Protein AF-A0A936KWL5-F1 (afdb_monomer_lite)

pLDDT: mean 84.31, std 14.05, range [54.88, 97.19]

Secondary structure (DSSP, 8-state):
-HHHHHHHHHHHHHHTS----PPPTTHHHHTT-SSSSS--HHHHHHH-SSHHHHHHHHHH---GGGHHHHT-HHHHHHHHHHH--

Radius of gyration: 20.17 Å; chains: 1; bounding box: 22×23×69 Å

Sequence (85 aa):
MKKLLLAMTALALVALMPAVSMAGESDTCKGCHNGSVAPSVDTLKSKYKTADELVAGAKNVKNPMMQAVQADEAKLKAAAAEIVK

Structure (mmCIF, N/CA/C/O backbone):
data_AF-A0A936KWL5-F1
#
_entry.id   AF-A0A936KWL5-F1
#
loop_
_atom_site.group_PDB
_atom_site.id
_atom_site.type_symbol
_atom_site.label_atom_id
_atom_site.label_alt_id
_atom_site.label_comp_id
_atom_site.label_asym_id
_atom_site.label_entity_id
_atom_site.label_seq_id
_atom_site.pdbx_PDB_ins_code
_atom_site.Cartn_x
_atom_site.Cartn_y
_atom_site.Cartn_z
_atom_site.occupancy
_atom_site.B_iso_or_equiv
_atom_site.auth_seq_id
_atom_site.auth_comp_id
_atom_site.auth_asym_id
_atom_site.auth_atom_id
_atom_site.pdbx_PDB_model_num
ATOM 1 N N . MET A 1 1 ? 4.470 0.245 55.772 1.00 54.88 1 MET A N 1
ATOM 2 C CA . MET A 1 1 ? 5.131 1.292 54.952 1.00 54.88 1 MET A CA 1
ATOM 3 C C . MET A 1 1 ? 6.068 0.739 53.873 1.00 54.88 1 MET A C 1
ATOM 5 O O . MET A 1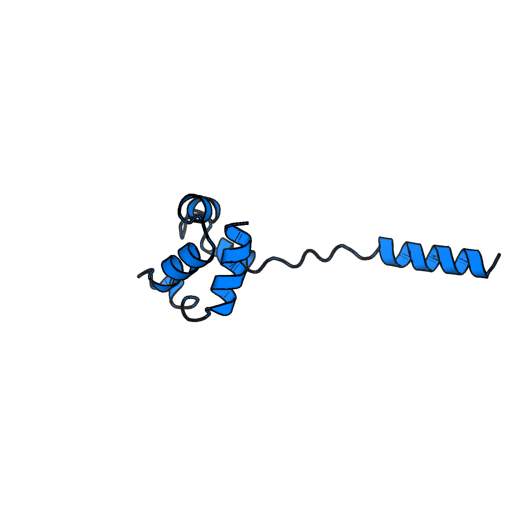 1 ? 5.895 1.119 52.728 1.00 54.88 1 MET A O 1
ATOM 9 N N . LYS A 1 2 ? 6.986 -0.204 54.164 1.00 57.22 2 LYS A N 1
ATOM 10 C CA . LYS A 1 2 ? 7.883 -0.800 53.139 1.00 57.22 2 LYS A CA 1
ATOM 11 C C . LYS A 1 2 ? 7.159 -1.409 51.919 1.00 57.22 2 LYS A C 1
ATOM 13 O O . LYS A 1 2 ? 7.603 -1.214 50.798 1.00 57.22 2 LYS A O 1
ATOM 18 N N . LYS A 1 3 ? 6.023 -2.089 52.130 1.00 59.66 3 LYS A N 1
ATOM 19 C CA . LYS A 1 3 ? 5.215 -2.691 51.048 1.00 59.66 3 LYS A CA 1
ATOM 20 C C . LYS A 1 3 ? 4.531 -1.655 50.143 1.00 59.66 3 LYS A C 1
ATOM 22 O O . LYS A 1 3 ? 4.323 -1.923 48.970 1.00 59.66 3 LYS A O 1
ATOM 27 N N . LEU A 1 4 ? 4.216 -0.474 50.685 1.00 68.44 4 LEU A N 1
ATOM 28 C CA . LEU A 1 4 ? 3.584 0.616 49.938 1.00 68.44 4 LEU A CA 1
ATOM 29 C C . LEU A 1 4 ? 4.614 1.335 49.054 1.00 68.44 4 LEU A C 1
ATOM 31 O O . LEU A 1 4 ? 4.344 1.613 47.894 1.00 68.44 4 LEU A O 1
ATOM 35 N N . LEU A 1 5 ? 5.824 1.548 49.584 1.00 65.88 5 LEU A N 1
ATOM 36 C CA . LEU A 1 5 ? 6.939 2.133 48.833 1.00 65.88 5 LEU A CA 1
ATOM 37 C C . LEU A 1 5 ? 7.363 1.249 47.651 1.00 65.88 5 LEU A C 1
ATOM 39 O O . LEU A 1 5 ? 7.601 1.771 46.570 1.00 65.88 5 LEU A O 1
ATOM 43 N N . LEU A 1 6 ? 7.382 -0.075 47.839 1.00 67.69 6 LEU A N 1
ATOM 44 C CA . LEU A 1 6 ? 7.680 -1.053 46.783 1.00 67.69 6 LEU A CA 1
ATOM 45 C C . LEU A 1 6 ? 6.614 -1.094 45.675 1.00 67.69 6 LEU A C 1
ATOM 47 O O . LEU A 1 6 ? 6.943 -1.280 44.508 1.00 67.69 6 LEU A O 1
ATOM 51 N N . ALA A 1 7 ? 5.341 -0.903 46.029 1.00 67.44 7 ALA A N 1
ATOM 52 C CA . ALA A 1 7 ? 4.256 -0.848 45.052 1.00 67.44 7 ALA A CA 1
ATOM 53 C C . ALA A 1 7 ? 4.307 0.439 44.210 1.00 67.44 7 ALA A C 1
ATOM 55 O O . ALA A 1 7 ? 4.074 0.396 43.004 1.00 67.44 7 ALA A O 1
ATOM 56 N N . MET A 1 8 ? 4.661 1.576 44.821 1.00 64.38 8 MET A N 1
ATOM 57 C CA . MET A 1 8 ? 4.769 2.847 44.098 1.00 64.38 8 MET A CA 1
ATOM 58 C C . MET A 1 8 ? 5.984 2.897 43.165 1.00 64.38 8 MET A C 1
ATOM 60 O O . MET A 1 8 ? 5.873 3.436 42.066 1.00 64.38 8 MET A O 1
ATOM 64 N N . THR A 1 9 ? 7.117 2.295 43.542 1.00 64.62 9 THR A N 1
ATOM 65 C CA . THR A 1 9 ? 8.277 2.186 42.641 1.00 64.62 9 THR A CA 1
ATOM 66 C C . THR A 1 9 ? 8.022 1.239 41.471 1.00 64.62 9 THR A C 1
ATOM 68 O O . THR A 1 9 ? 8.441 1.544 40.357 1.00 64.62 9 THR A O 1
ATOM 71 N N . ALA A 1 10 ? 7.291 0.138 41.675 1.00 63.06 10 ALA A N 1
ATOM 72 C CA . ALA A 1 10 ? 6.906 -0.759 40.583 1.00 63.06 10 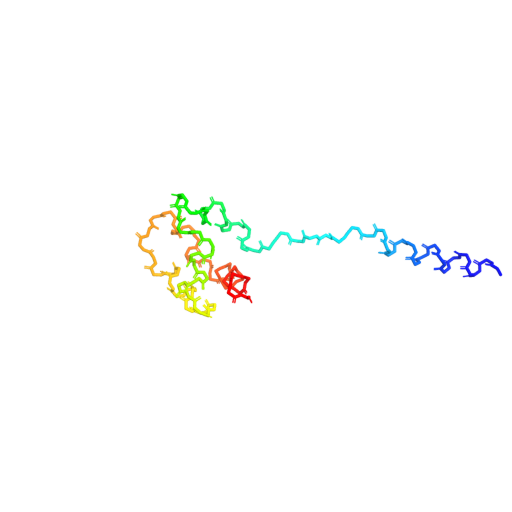ALA A CA 1
ATOM 73 C C . ALA A 1 10 ? 5.957 -0.083 39.574 1.00 63.06 10 ALA A C 1
ATOM 75 O O . ALA A 1 10 ? 6.112 -0.260 38.367 1.00 63.06 10 ALA A O 1
ATOM 76 N N . LEU A 1 11 ? 5.016 0.739 40.053 1.00 60.25 11 LEU A N 1
ATOM 77 C CA . LEU A 1 11 ? 4.078 1.467 39.193 1.00 60.25 11 LEU A CA 1
ATOM 78 C C . LEU A 1 11 ? 4.763 2.599 38.406 1.00 60.25 11 LEU A C 1
ATOM 80 O O . LEU A 1 11 ? 4.454 2.815 37.235 1.00 60.25 11 LEU A O 1
ATOM 84 N N . ALA A 1 12 ? 5.742 3.275 39.016 1.00 62.75 12 ALA A N 1
ATOM 85 C CA . ALA A 1 12 ? 6.548 4.296 38.347 1.00 62.75 12 ALA A CA 1
ATOM 86 C C . ALA A 1 12 ? 7.423 3.719 37.218 1.00 62.75 12 ALA A C 1
ATOM 88 O O . ALA A 1 12 ? 7.661 4.398 36.222 1.00 62.75 12 ALA A O 1
ATOM 89 N N . LEU A 1 13 ? 7.865 2.461 37.336 1.00 61.00 13 LEU A N 1
ATOM 90 C CA . LEU A 1 13 ? 8.698 1.809 36.322 1.00 61.00 13 LEU A CA 1
ATOM 91 C C . LEU A 1 13 ? 7.922 1.474 35.037 1.00 61.00 13 LEU A C 1
ATOM 93 O O . LEU A 1 13 ? 8.487 1.551 33.950 1.00 61.00 13 LEU A O 1
ATOM 97 N N . VAL A 1 14 ? 6.627 1.154 35.147 1.00 62.28 14 VAL A N 1
ATOM 98 C CA . VAL A 1 14 ? 5.745 0.924 33.985 1.00 62.28 14 VAL A CA 1
ATOM 99 C C . VAL A 1 14 ? 5.409 2.238 33.277 1.00 62.28 14 VAL A C 1
ATOM 101 O O . VAL A 1 14 ? 5.369 2.278 32.052 1.00 62.28 14 VAL A O 1
ATOM 104 N N . ALA A 1 15 ? 5.229 3.331 34.025 1.00 61.84 15 ALA A N 1
ATOM 105 C CA . ALA A 1 15 ? 4.957 4.654 33.456 1.00 61.84 15 ALA A CA 1
ATOM 106 C C . ALA A 1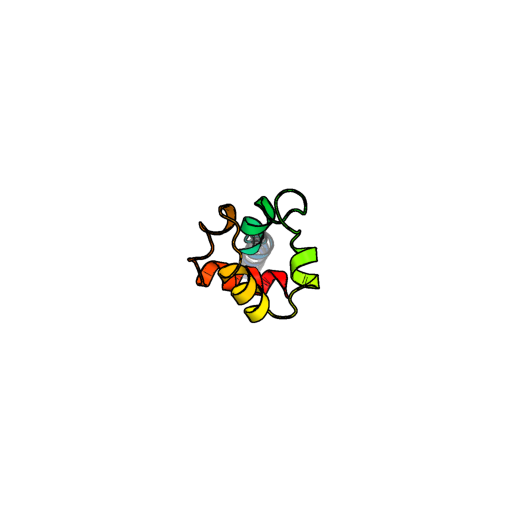 15 ? 6.171 5.282 32.742 1.00 61.84 15 ALA A C 1
ATOM 108 O O . ALA A 1 15 ? 5.999 6.190 31.933 1.00 61.84 15 ALA A O 1
ATOM 109 N N . LEU A 1 16 ? 7.388 4.805 33.036 1.00 60.94 16 LEU A N 1
ATOM 110 C CA . LEU A 1 16 ? 8.625 5.244 32.386 1.00 60.94 16 LEU A CA 1
ATOM 111 C C . LEU A 1 16 ? 9.018 4.403 31.169 1.00 60.94 16 LEU A C 1
ATOM 113 O O . LEU A 1 16 ? 10.015 4.735 30.528 1.00 60.94 16 LEU A O 1
ATOM 117 N N . MET A 1 17 ? 8.281 3.335 30.839 1.00 60.78 17 MET A N 1
ATOM 118 C CA . MET A 1 17 ? 8.517 2.620 29.588 1.00 60.78 17 MET A CA 1
ATOM 119 C C . MET A 1 17 ? 8.152 3.568 28.444 1.00 60.78 17 MET A C 1
ATOM 121 O O . MET A 1 17 ? 6.975 3.915 28.308 1.00 60.78 17 MET A O 1
ATOM 125 N N . PRO A 1 18 ? 9.125 4.022 27.629 1.00 60.94 18 PRO A N 1
ATOM 126 C CA . PRO A 1 18 ? 8.803 4.797 26.447 1.00 60.94 18 PRO A CA 1
ATOM 127 C C . PRO A 1 18 ? 7.842 3.944 25.630 1.00 60.94 18 PRO A C 1
ATOM 129 O O . PRO A 1 18 ? 8.116 2.761 25.411 1.00 60.94 18 PRO A O 1
ATOM 132 N N . ALA A 1 19 ? 6.715 4.516 25.212 1.00 60.69 19 ALA A N 1
ATOM 133 C CA . ALA A 1 19 ? 5.874 3.881 24.216 1.00 60.69 19 ALA A CA 1
ATOM 134 C C . ALA A 1 19 ? 6.759 3.675 22.986 1.00 60.69 19 ALA A C 1
ATOM 136 O O . ALA A 1 19 ? 7.044 4.621 22.248 1.00 60.69 19 ALA A O 1
ATOM 137 N N . VAL A 1 20 ? 7.276 2.459 22.826 1.00 55.69 20 VAL A N 1
ATOM 138 C CA . VAL A 1 20 ? 8.041 2.065 21.656 1.00 55.69 20 VAL A CA 1
ATOM 139 C C . VAL A 1 20 ? 7.052 2.103 20.503 1.00 55.69 20 VAL A C 1
ATOM 141 O O . VAL A 1 20 ? 6.298 1.165 20.268 1.00 55.69 20 VAL A O 1
ATOM 144 N N . SER A 1 21 ? 6.967 3.262 19.852 1.00 57.97 21 SER A N 1
ATOM 145 C CA . SER A 1 21 ? 6.231 3.413 18.609 1.00 57.97 21 SER A CA 1
ATOM 146 C C . SER A 1 21 ? 6.975 2.545 17.609 1.00 57.97 21 SER A C 1
ATOM 148 O O . SER A 1 21 ? 8.010 2.945 17.082 1.00 57.97 21 SER A O 1
ATOM 150 N N . MET A 1 22 ? 6.521 1.301 17.460 1.00 60.56 22 MET A N 1
ATOM 151 C CA . MET A 1 22 ? 6.956 0.440 16.374 1.00 60.56 22 MET A CA 1
ATOM 152 C C . MET A 1 22 ? 6.636 1.211 15.097 1.00 60.56 22 MET A C 1
ATOM 154 O O . MET A 1 22 ? 5.477 1.559 14.873 1.00 60.56 22 MET A O 1
ATOM 158 N N . ALA A 1 23 ? 7.669 1.567 14.331 1.00 67.56 23 ALA A N 1
ATOM 159 C CA . ALA A 1 23 ? 7.470 2.096 12.991 1.00 67.56 23 ALA A CA 1
ATOM 160 C C . ALA A 1 23 ? 6.618 1.072 12.232 1.00 67.56 23 ALA A C 1
ATOM 162 O O . ALA A 1 23 ? 6.973 -0.108 12.207 1.00 67.56 23 ALA A O 1
ATOM 163 N N . GLY A 1 24 ? 5.472 1.512 11.718 1.00 77.12 24 GLY A N 1
ATOM 164 C CA . GLY A 1 24 ? 4.513 0.629 11.066 1.00 77.12 24 GLY A CA 1
ATOM 165 C C . GLY A 1 24 ? 5.074 0.102 9.753 1.00 77.12 24 GLY A C 1
ATOM 166 O O . GLY A 1 24 ? 5.950 0.714 9.132 1.00 77.12 24 GLY A O 1
ATOM 167 N N . GLU A 1 25 ? 4.573 -1.031 9.283 1.00 84.00 25 GLU A N 1
ATOM 168 C CA . GLU A 1 25 ? 5.014 -1.653 8.037 1.00 84.00 25 GLU A CA 1
ATOM 169 C C . GLU A 1 25 ? 4.880 -0.700 6.830 1.00 84.00 25 GLU A C 1
ATOM 171 O O . GLU A 1 25 ? 5.701 -0.746 5.901 1.00 84.00 25 GLU A O 1
ATOM 176 N N . SER A 1 26 ? 3.916 0.230 6.872 1.00 87.12 26 SER A N 1
ATOM 177 C CA . SER A 1 2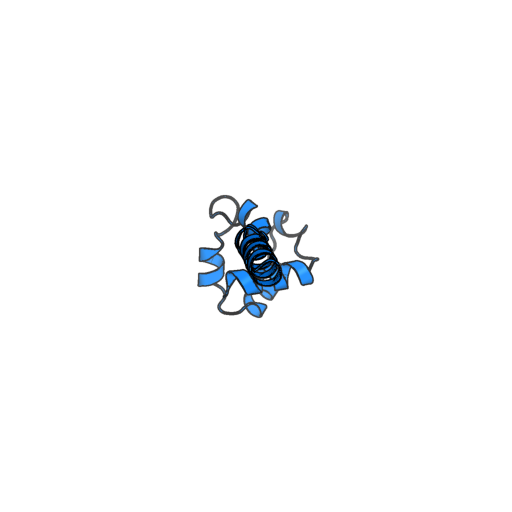6 ? 3.732 1.287 5.870 1.00 87.12 26 SER A CA 1
ATOM 178 C C . SER A 1 26 ? 4.840 2.346 5.855 1.00 87.12 26 SER A C 1
ATOM 180 O O . SER A 1 26 ? 5.039 2.991 4.821 1.00 87.12 26 SER A O 1
ATOM 182 N N . ASP A 1 27 ? 5.622 2.509 6.928 1.00 89.69 27 ASP A N 1
ATOM 183 C CA . ASP A 1 27 ? 6.733 3.469 6.963 1.00 89.69 27 ASP A CA 1
ATOM 184 C C . ASP A 1 27 ? 7.821 3.103 5.950 1.00 89.69 27 ASP A C 1
ATOM 186 O O . ASP A 1 27 ? 8.378 3.977 5.283 1.00 89.69 27 ASP A O 1
ATOM 190 N N . THR A 1 28 ? 8.050 1.804 5.729 1.00 89.50 28 THR A N 1
ATOM 191 C CA . THR A 1 28 ? 8.982 1.339 4.688 1.00 89.50 28 THR A CA 1
ATOM 192 C C . THR A 1 28 ? 8.477 1.632 3.272 1.00 89.50 28 THR A C 1
ATOM 194 O O . THR A 1 28 ? 9.278 1.773 2.347 1.00 89.50 28 THR A O 1
ATOM 197 N N . CYS A 1 29 ? 7.161 1.787 3.089 1.00 92.25 29 CYS A N 1
ATOM 198 C CA . CYS A 1 29 ? 6.557 2.151 1.808 1.00 92.25 29 CYS A CA 1
ATOM 199 C C . CYS A 1 29 ? 6.677 3.654 1.519 1.00 92.25 29 CYS A C 1
ATOM 201 O O . CYS A 1 29 ? 6.802 4.034 0.352 1.00 92.25 29 CYS A O 1
ATOM 203 N N . LYS A 1 30 ? 6.702 4.510 2.554 1.00 91.31 30 LYS A N 1
ATOM 204 C CA . LYS A 1 30 ? 6.817 5.978 2.417 1.00 91.31 30 LYS A CA 1
ATOM 205 C C . LYS A 1 30 ? 8.116 6.424 1.749 1.00 91.31 30 LYS A C 1
ATOM 207 O O . LYS A 1 30 ? 8.135 7.483 1.129 1.00 91.31 30 LYS A O 1
ATOM 212 N N . GLY A 1 31 ? 9.175 5.612 1.813 1.00 90.31 31 GLY A N 1
ATOM 213 C CA . GLY A 1 31 ? 10.440 5.897 1.127 1.00 90.31 31 GLY A CA 1
ATOM 214 C C . GLY A 1 31 ? 10.262 6.133 -0.378 1.00 90.31 31 GLY A C 1
ATOM 215 O O . GLY A 1 31 ? 10.847 7.063 -0.929 1.00 90.31 31 GLY A O 1
ATOM 216 N N . CYS A 1 32 ? 9.393 5.351 -1.027 1.00 93.75 32 CYS A N 1
ATOM 217 C CA . CYS A 1 32 ? 9.055 5.523 -2.444 1.00 93.75 32 CYS A CA 1
ATOM 218 C C . CYS A 1 32 ? 7.701 6.224 -2.642 1.00 93.75 32 CYS A C 1
ATOM 220 O O . CYS A 1 32 ? 7.564 7.064 -3.529 1.00 93.75 32 CYS A O 1
ATOM 222 N N . HIS A 1 33 ? 6.700 5.924 -1.810 1.00 94.25 33 HIS A N 1
ATOM 223 C CA . HIS A 1 33 ? 5.352 6.498 -1.884 1.00 94.25 33 HIS A CA 1
ATOM 224 C C . HIS A 1 33 ? 5.249 7.843 -1.149 1.00 94.25 33 HIS A C 1
ATOM 226 O O . HIS A 1 33 ? 4.464 8.015 -0.216 1.00 94.25 33 HIS A O 1
ATOM 2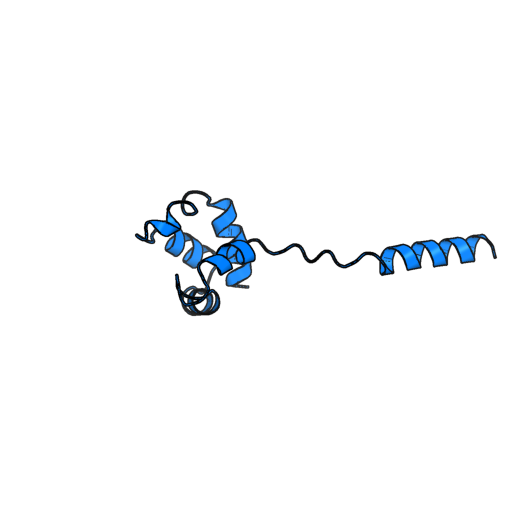32 N N . ASN A 1 34 ? 6.045 8.814 -1.602 1.00 93.19 34 ASN A N 1
ATOM 233 C CA . ASN A 1 34 ? 6.143 10.169 -1.043 1.00 93.19 34 ASN A CA 1
ATOM 234 C C . ASN A 1 34 ? 5.533 11.262 -1.942 1.00 93.19 34 ASN A C 1
ATOM 236 O O . ASN A 1 34 ? 5.572 12.434 -1.584 1.00 93.19 34 ASN A O 1
ATOM 240 N N . GLY A 1 35 ? 4.972 10.897 -3.099 1.00 93.88 35 GLY A N 1
ATOM 241 C CA . GLY A 1 35 ? 4.411 11.836 -4.075 1.00 93.88 35 GLY A CA 1
ATOM 242 C C . GLY A 1 35 ? 5.391 12.289 -5.161 1.00 93.88 35 GLY A C 1
ATOM 243 O O . GLY A 1 35 ? 4.941 12.812 -6.175 1.00 93.88 35 GLY A O 1
ATOM 244 N N . SER A 1 36 ? 6.693 12.037 -4.997 1.00 93.56 36 SER A N 1
ATOM 245 C CA . SER A 1 36 ? 7.724 12.387 -5.983 1.00 93.56 36 SER A CA 1
ATOM 246 C C . SER A 1 36 ? 8.184 11.180 -6.802 1.00 93.56 36 SER A C 1
ATOM 248 O O . SER A 1 36 ? 8.238 11.252 -8.025 1.00 93.56 36 SER A O 1
ATOM 250 N N . VAL A 1 37 ? 8.519 10.062 -6.143 1.00 91.69 37 VAL A N 1
ATOM 251 C CA . VAL A 1 37 ? 9.021 8.841 -6.817 1.00 91.69 37 VAL A CA 1
ATOM 252 C C . VAL A 1 37 ? 7.873 7.919 -7.230 1.00 91.69 37 VAL A C 1
ATOM 254 O O . VAL A 1 37 ? 7.870 7.341 -8.317 1.00 91.69 37 VAL A O 1
ATOM 257 N N . ALA A 1 38 ? 6.880 7.792 -6.358 1.00 93.00 38 ALA A N 1
ATOM 258 C CA . ALA A 1 38 ? 5.630 7.087 -6.586 1.00 93.00 38 ALA A CA 1
ATOM 259 C C . ALA A 1 38 ? 4.478 7.884 -5.943 1.00 93.00 38 ALA A C 1
ATOM 261 O O . ALA A 1 38 ? 4.739 8.769 -5.120 1.00 93.00 38 ALA A O 1
ATOM 262 N N . PRO A 1 39 ? 3.205 7.587 -6.278 1.00 94.19 39 PRO A N 1
ATOM 263 C CA . PRO A 1 39 ? 2.057 8.254 -5.666 1.00 94.19 39 PRO A CA 1
ATOM 264 C C . PRO A 1 39 ? 2.150 8.232 -4.140 1.00 94.19 39 PRO A C 1
ATOM 266 O O . PRO A 1 39 ? 2.527 7.205 -3.578 1.00 94.19 39 PRO A O 1
ATOM 269 N N . SER A 1 40 ? 1.818 9.337 -3.472 1.00 95.44 40 SER A N 1
ATOM 270 C CA . SER A 1 40 ? 1.881 9.394 -2.009 1.00 95.44 40 SER A CA 1
ATOM 271 C C . SER A 1 40 ? 0.954 8.360 -1.368 1.00 95.44 40 SER A C 1
ATOM 273 O O . SER A 1 40 ? -0.037 7.941 -1.972 1.00 95.44 40 SER A O 1
ATOM 275 N N . VAL A 1 41 ? 1.234 7.988 -0.120 1.00 93.19 41 VAL A N 1
ATOM 276 C CA . VAL A 1 41 ? 0.335 7.132 0.669 1.00 93.19 41 VAL A CA 1
ATOM 277 C C . VAL A 1 41 ? -1.095 7.696 0.713 1.00 93.19 41 VAL A C 1
ATOM 279 O O . VAL A 1 41 ? -2.048 6.946 0.511 1.00 93.19 41 VAL A O 1
ATOM 282 N N . ASP A 1 42 ? -1.260 9.015 0.848 1.00 92.88 42 ASP A N 1
ATOM 283 C CA . ASP A 1 42 ? -2.581 9.664 0.813 1.00 92.88 42 ASP A CA 1
ATOM 284 C C . ASP A 1 42 ? -3.283 9.505 -0.542 1.00 92.88 42 ASP A C 1
ATOM 286 O O . ASP A 1 42 ? -4.501 9.309 -0.618 1.00 92.88 42 ASP A O 1
ATOM 290 N N . THR A 1 43 ? -2.511 9.531 -1.633 1.00 95.12 43 THR A N 1
ATOM 291 C CA . THR A 1 43 ? -3.029 9.258 -2.980 1.00 95.12 43 THR A CA 1
ATOM 292 C C . THR A 1 43 ? -3.483 7.804 -3.098 1.00 95.12 43 THR A C 1
ATOM 294 O O . THR A 1 43 ? -4.540 7.534 -3.672 1.00 95.12 43 THR A O 1
ATOM 297 N N . LEU A 1 44 ? -2.726 6.857 -2.527 1.00 94.12 44 LEU A N 1
ATOM 298 C CA . LEU A 1 44 ? -3.110 5.444 -2.492 1.00 94.12 44 LEU A CA 1
ATOM 299 C C . LEU A 1 44 ? -4.404 5.236 -1.697 1.00 94.12 44 LEU A C 1
ATOM 301 O O . LEU A 1 44 ? -5.316 4.594 -2.211 1.00 94.12 44 LEU A O 1
ATOM 305 N N . LYS A 1 45 ? -4.517 5.833 -0.505 1.00 92.44 45 LYS A N 1
ATOM 306 C CA . LYS A 1 45 ? -5.724 5.786 0.340 1.00 92.44 45 LYS A CA 1
ATOM 307 C C . LYS A 1 45 ? -6.945 6.409 -0.341 1.00 92.44 45 LYS A C 1
ATOM 309 O O . LYS A 1 45 ? -8.074 5.949 -0.192 1.00 92.44 45 LYS A O 1
ATOM 314 N N . SER A 1 46 ? -6.732 7.460 -1.127 1.00 94.12 46 SER A N 1
ATOM 315 C CA . SER A 1 46 ? -7.809 8.088 -1.897 1.00 94.12 46 SER A CA 1
ATOM 316 C C . SER A 1 46 ? -8.290 7.193 -3.042 1.00 94.12 46 SER A C 1
ATOM 318 O O . SER A 1 46 ? -9.492 7.157 -3.322 1.00 94.12 46 SER A O 1
ATOM 320 N N . LYS A 1 47 ? -7.367 6.457 -3.675 1.00 94.38 47 LYS A N 1
ATOM 321 C CA . LYS A 1 47 ? -7.629 5.581 -4.823 1.00 94.38 47 LYS A CA 1
ATOM 322 C C . LYS A 1 47 ? -8.240 4.232 -4.434 1.00 94.38 47 LYS A C 1
ATOM 324 O O . LYS A 1 47 ? -9.169 3.795 -5.103 1.00 94.38 47 LYS A O 1
ATOM 329 N N . TYR A 1 48 ? -7.715 3.580 -3.401 1.00 96.19 48 TYR A N 1
ATOM 330 C CA . TYR A 1 48 ? -8.134 2.246 -2.968 1.00 96.19 48 TYR A CA 1
ATOM 331 C C . TYR A 1 48 ? -8.892 2.346 -1.649 1.00 96.19 48 TYR A C 1
ATOM 333 O O . TYR A 1 48 ? -8.418 2.983 -0.710 1.00 96.19 48 TYR A O 1
ATOM 341 N N . LYS A 1 49 ? -10.082 1.747 -1.584 1.00 92.00 49 LYS A N 1
ATOM 342 C CA . LYS A 1 49 ? -10.985 1.870 -0.430 1.00 92.00 49 LYS A CA 1
ATOM 343 C C . LYS A 1 49 ? -10.808 0.743 0.572 1.00 92.00 49 LYS A C 1
ATOM 345 O O . LYS A 1 49 ? -11.229 0.881 1.715 1.00 92.00 49 LYS A O 1
ATOM 350 N N . THR A 1 50 ? -10.176 -0.350 0.155 1.00 96.25 50 THR A N 1
ATOM 351 C CA . THR A 1 50 ? -9.903 -1.506 1.008 1.00 96.25 50 THR A CA 1
ATOM 352 C C . THR A 1 50 ? -8.451 -1.961 0.886 1.00 96.25 50 THR A C 1
ATOM 354 O O . THR A 1 50 ? -7.765 -1.674 -0.100 1.00 96.25 50 THR A O 1
ATOM 357 N N . ALA A 1 51 ? -7.980 -2.697 1.896 1.00 96.31 51 ALA A N 1
ATOM 358 C CA . ALA A 1 51 ? -6.641 -3.278 1.881 1.00 96.31 51 ALA A CA 1
ATOM 359 C C . ALA A 1 51 ? -6.474 -4.264 0.715 1.00 96.31 51 ALA A C 1
ATOM 361 O O . ALA A 1 51 ? -5.457 -4.227 0.028 1.00 96.31 51 ALA A O 1
ATOM 362 N N . ASP A 1 52 ? -7.492 -5.081 0.436 1.00 96.75 52 ASP A N 1
ATOM 363 C CA . ASP A 1 52 ? -7.458 -6.068 -0.647 1.00 96.75 52 ASP A CA 1
ATOM 364 C C . ASP A 1 52 ? -7.341 -5.410 -2.026 1.00 96.75 52 ASP A C 1
ATOM 366 O O . ASP A 1 52 ? -6.539 -5.846 -2.854 1.00 96.75 52 ASP A O 1
ATOM 370 N N . GLU A 1 53 ? -8.074 -4.316 -2.263 1.00 97.12 53 GLU A N 1
ATOM 371 C CA . GLU A 1 53 ? -7.956 -3.528 -3.496 1.00 97.12 53 GLU A CA 1
ATOM 372 C C . GLU A 1 53 ? -6.550 -2.946 -3.668 1.00 97.12 53 GLU A C 1
ATOM 374 O O . GLU A 1 53 ? -5.984 -2.991 -4.764 1.00 97.12 53 GLU A O 1
ATOM 379 N N . LEU A 1 54 ? -5.965 -2.424 -2.586 1.00 97.06 54 LEU A N 1
ATOM 380 C CA . LEU A 1 54 ? -4.613 -1.875 -2.606 1.00 97.06 54 LEU A CA 1
ATOM 381 C C . LEU A 1 54 ? -3.564 -2.969 -2.860 1.00 97.06 54 LEU A C 1
ATOM 383 O O . LEU A 1 54 ? -2.678 -2.769 -3.693 1.00 97.06 54 LEU A O 1
ATOM 387 N N . VAL A 1 55 ? -3.676 -4.137 -2.219 1.00 97.19 55 VAL A N 1
ATOM 388 C CA . VAL A 1 55 ? -2.774 -5.282 -2.445 1.00 97.19 55 VAL A CA 1
ATOM 389 C C . VAL A 1 55 ? -2.896 -5.794 -3.879 1.00 97.19 55 VAL A C 1
ATOM 391 O O . VAL A 1 55 ? -1.881 -6.001 -4.547 1.00 97.19 55 VAL A O 1
ATOM 394 N N . ALA A 1 56 ? -4.117 -5.947 -4.396 1.00 96.94 56 ALA A N 1
ATOM 395 C CA . ALA A 1 56 ? -4.343 -6.344 -5.783 1.00 96.94 56 ALA A CA 1
ATOM 396 C C . ALA A 1 56 ? -3.753 -5.318 -6.765 1.00 96.94 56 ALA A C 1
ATOM 398 O O . ALA A 1 56 ? -3.112 -5.696 -7.749 1.00 96.94 56 ALA A O 1
ATOM 399 N N . GLY A 1 57 ? -3.908 -4.021 -6.485 1.00 95.44 57 GLY A N 1
ATOM 400 C CA . GLY A 1 57 ? -3.290 -2.946 -7.259 1.00 95.44 57 GLY A CA 1
ATOM 401 C C . GLY A 1 57 ? -1.760 -2.997 -7.220 1.00 95.44 57 GLY A C 1
ATOM 402 O O . GLY A 1 57 ? -1.114 -2.868 -8.261 1.00 95.44 57 GLY A O 1
ATOM 403 N N . ALA A 1 58 ? -1.177 -3.241 -6.044 1.00 95.50 58 ALA A N 1
ATOM 404 C CA . ALA A 1 58 ? 0.266 -3.360 -5.859 1.00 95.50 58 ALA A CA 1
ATOM 405 C C . ALA A 1 58 ? 0.849 -4.567 -6.610 1.00 95.50 58 ALA A C 1
ATOM 407 O O . ALA A 1 58 ? 1.874 -4.420 -7.268 1.00 95.50 58 ALA A O 1
ATOM 408 N N . LYS A 1 59 ? 0.182 -5.729 -6.599 1.00 95.50 59 LYS A N 1
ATOM 409 C CA . LYS A 1 59 ? 0.632 -6.934 -7.329 1.00 95.50 59 LYS A CA 1
ATOM 410 C C . LYS A 1 59 ? 0.563 -6.778 -8.854 1.00 95.50 59 LYS A C 1
ATOM 412 O O . L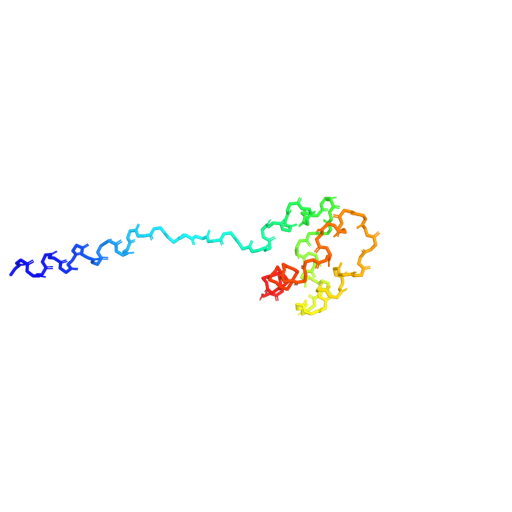YS A 1 59 ? 1.293 -7.456 -9.566 1.00 95.50 59 LYS A O 1
ATOM 417 N N . ASN A 1 60 ? -0.288 -5.881 -9.357 1.00 94.81 60 ASN A N 1
ATOM 418 C CA . ASN A 1 60 ? -0.493 -5.663 -10.794 1.00 94.81 60 ASN A CA 1
ATOM 419 C C . ASN A 1 60 ? 0.277 -4.463 -11.372 1.00 94.81 60 ASN A C 1
ATOM 421 O O . ASN A 1 60 ? 0.211 -4.213 -12.580 1.00 94.81 60 ASN A O 1
ATOM 425 N N . VAL A 1 61 ? 0.993 -3.689 -10.550 1.00 92.81 61 VAL A N 1
ATOM 426 C CA . VAL A 1 61 ? 1.708 -2.507 -11.046 1.00 92.81 61 VAL A CA 1
ATOM 427 C C . VAL A 1 61 ? 2.906 -2.922 -11.905 1.00 92.81 61 VAL A C 1
ATOM 429 O O . VAL A 1 61 ? 3.771 -3.685 -11.491 1.00 92.81 61 VAL A O 1
ATOM 432 N N . LYS A 1 62 ? 3.000 -2.382 -13.120 1.00 90.69 62 LYS A N 1
ATOM 433 C CA . LYS A 1 62 ? 4.073 -2.714 -14.075 1.00 90.69 62 LYS A CA 1
ATOM 434 C C . LYS A 1 62 ? 5.313 -1.823 -13.924 1.00 90.69 62 LYS A C 1
ATOM 436 O O . LYS A 1 62 ? 5.983 -1.529 -14.907 1.00 90.69 62 LYS A O 1
ATOM 441 N N . ASN A 1 63 ? 5.596 -1.347 -12.710 1.00 87.38 63 ASN A N 1
ATOM 442 C CA . ASN A 1 63 ? 6.765 -0.512 -12.436 1.00 87.38 63 ASN A CA 1
ATOM 443 C C . ASN A 1 63 ? 7.924 -1.396 -11.935 1.00 87.38 63 ASN A C 1
ATOM 445 O O . ASN A 1 63 ? 7.755 -2.031 -10.890 1.00 87.38 63 ASN A O 1
ATOM 449 N N . PRO A 1 64 ? 9.090 -1.414 -12.612 1.00 90.94 64 PRO A N 1
ATOM 450 C CA . PRO A 1 64 ? 10.255 -2.196 -12.193 1.00 90.94 64 PRO A CA 1
ATOM 451 C C . PRO A 1 64 ? 10.676 -1.961 -10.737 1.00 90.94 64 PRO A C 1
ATOM 453 O O . PRO A 1 64 ? 11.078 -2.898 -10.058 1.00 90.94 64 PRO A O 1
ATOM 456 N N . MET A 1 65 ? 10.511 -0.743 -10.212 1.00 89.00 65 MET A N 1
ATOM 457 C CA . MET A 1 65 ? 10.879 -0.429 -8.825 1.00 89.00 65 MET A CA 1
ATOM 458 C C . MET A 1 65 ? 10.007 -1.153 -7.790 1.00 89.00 65 MET A C 1
ATOM 460 O O . MET A 1 65 ? 10.476 -1.450 -6.696 1.00 89.00 65 MET A O 1
ATOM 464 N N . MET A 1 66 ? 8.751 -1.470 -8.124 1.00 92.56 66 MET A N 1
ATOM 465 C CA . MET A 1 66 ? 7.853 -2.199 -7.220 1.00 92.56 66 MET A CA 1
ATOM 466 C C . MET A 1 66 ? 8.068 -3.715 -7.249 1.00 92.56 66 MET A C 1
ATOM 468 O O . MET A 1 66 ? 7.617 -4.400 -6.335 1.00 92.56 66 MET A O 1
ATOM 472 N N . GLN A 1 67 ? 8.776 -4.257 -8.244 1.00 91.00 67 GLN A N 1
ATOM 473 C CA . GLN A 1 67 ? 8.961 -5.708 -8.384 1.00 91.00 67 GLN A CA 1
ATOM 474 C C . GLN A 1 67 ? 9.607 -6.345 -7.148 1.00 91.00 67 GLN A C 1
ATOM 476 O O . GLN A 1 67 ? 9.214 -7.438 -6.751 1.00 91.00 67 GLN A O 1
ATOM 481 N N . ALA A 1 68 ? 10.532 -5.635 -6.493 1.00 86.81 68 ALA A N 1
ATOM 482 C CA . ALA A 1 68 ? 11.227 -6.119 -5.300 1.00 86.81 68 ALA A CA 1
ATOM 483 C C . ALA A 1 68 ? 10.298 -6.379 -4.100 1.00 86.81 68 ALA A C 1
ATOM 485 O O . ALA A 1 68 ? 10.640 -7.165 -3.223 1.00 86.81 68 ALA A O 1
ATOM 486 N N . VAL A 1 69 ? 9.131 -5.727 -4.051 1.00 90.12 69 VAL A N 1
ATOM 487 C CA . VAL A 1 69 ? 8.161 -5.863 -2.950 1.00 90.12 69 VAL A CA 1
ATOM 488 C C . VAL A 1 69 ? 6.866 -6.560 -3.369 1.00 90.12 69 VAL A C 1
ATOM 490 O O . VAL A 1 69 ? 6.096 -6.974 -2.512 1.00 90.12 69 VAL A O 1
ATOM 493 N N . GLN A 1 70 ? 6.623 -6.735 -4.671 1.00 91.75 70 GLN A N 1
ATOM 494 C CA . GLN A 1 70 ? 5.401 -7.355 -5.204 1.00 91.75 70 GLN A CA 1
ATOM 495 C C . GLN A 1 70 ? 5.206 -8.816 -4.793 1.00 91.75 70 GLN A C 1
ATOM 497 O O . GLN A 1 70 ? 4.067 -9.267 -4.669 1.00 91.75 70 GLN A O 1
ATOM 502 N N . ALA A 1 71 ? 6.302 -9.554 -4.612 1.00 89.94 71 ALA A N 1
ATOM 503 C CA . ALA A 1 71 ? 6.256 -10.962 -4.228 1.00 89.94 71 ALA A CA 1
ATOM 504 C C . ALA A 1 71 ? 5.968 -11.166 -2.729 1.00 89.94 71 ALA A C 1
ATOM 506 O O . ALA A 1 71 ? 5.530 -12.245 -2.334 1.00 89.94 71 ALA A O 1
ATOM 507 N N . ASP A 1 72 ? 6.190 -10.144 -1.898 1.00 92.88 72 ASP A N 1
ATOM 508 C CA . ASP A 1 72 ? 6.001 -10.226 -0.450 1.00 92.88 72 ASP A CA 1
ATOM 509 C C . ASP A 1 72 ? 4.559 -9.862 -0.071 1.00 92.88 72 ASP A C 1
ATOM 511 O O . ASP A 1 72 ? 4.232 -8.743 0.331 1.00 92.88 72 ASP A O 1
ATOM 515 N N . GLU A 1 73 ? 3.659 -10.831 -0.238 1.00 93.44 73 GLU A N 1
ATOM 516 C CA . GLU A 1 73 ? 2.233 -10.639 0.030 1.00 93.44 73 GLU A CA 1
ATOM 517 C C . GLU A 1 73 ? 1.940 -10.289 1.496 1.00 93.44 73 GLU A C 1
ATOM 519 O O . GLU A 1 73 ? 1.021 -9.514 1.767 1.00 93.44 73 GLU A O 1
ATOM 524 N N . ALA A 1 74 ? 2.722 -10.822 2.439 1.00 93.56 74 ALA A N 1
ATOM 525 C CA . ALA A 1 74 ? 2.560 -10.519 3.857 1.00 93.56 74 ALA A CA 1
ATOM 526 C C . ALA A 1 74 ? 2.864 -9.042 4.129 1.00 93.56 74 ALA A C 1
ATOM 528 O O . ALA A 1 74 ? 2.048 -8.347 4.741 1.00 93.56 74 ALA A O 1
ATOM 529 N N . LYS A 1 75 ? 3.979 -8.538 3.589 1.00 92.25 75 LYS A N 1
ATOM 530 C CA . LYS A 1 75 ? 4.347 -7.124 3.689 1.00 92.25 75 LYS A CA 1
ATOM 531 C C . LYS A 1 75 ? 3.324 -6.212 3.019 1.00 92.25 75 LYS A C 1
ATOM 533 O O . LYS A 1 75 ? 2.960 -5.186 3.591 1.00 92.25 75 LYS A O 1
ATOM 538 N N . LEU A 1 76 ? 2.822 -6.589 1.840 1.00 95.12 76 LEU A N 1
ATOM 539 C CA . LEU A 1 76 ? 1.786 -5.816 1.149 1.00 95.12 76 LEU A CA 1
ATOM 540 C C . LEU A 1 76 ? 0.495 -5.736 1.968 1.00 95.12 76 LEU A C 1
ATOM 542 O O . LEU A 1 76 ? -0.076 -4.654 2.076 1.00 95.12 76 LEU A O 1
ATOM 546 N N . LYS A 1 77 ? 0.045 -6.845 2.568 1.00 95.25 77 LYS A N 1
ATOM 547 C CA . LYS A 1 77 ? -1.161 -6.866 3.412 1.00 95.25 77 LYS A CA 1
ATOM 548 C C . LYS A 1 77 ? -0.996 -6.024 4.673 1.00 95.25 77 LYS A C 1
ATOM 550 O O . LYS A 1 77 ? -1.899 -5.253 4.987 1.00 95.25 77 LYS A O 1
ATOM 555 N N . ALA A 1 78 ? 0.143 -6.136 5.357 1.00 94.44 78 ALA A N 1
ATOM 556 C CA . ALA A 1 78 ? 0.420 -5.357 6.562 1.00 94.44 78 ALA A CA 1
ATOM 557 C C . ALA A 1 78 ? 0.433 -3.850 6.261 1.00 94.44 78 ALA A C 1
ATOM 559 O O . ALA A 1 78 ? -0.329 -3.092 6.859 1.00 94.44 78 ALA A O 1
ATOM 560 N N . ALA A 1 79 ? 1.196 -3.428 5.248 1.00 94.50 79 ALA A N 1
ATOM 561 C CA . ALA A 1 79 ? 1.233 -2.027 4.839 1.00 94.50 79 ALA A CA 1
ATOM 562 C C . ALA A 1 79 ? -0.138 -1.531 4.352 1.00 94.50 79 ALA A C 1
ATOM 564 O O . ALA A 1 79 ? -0.555 -0.428 4.699 1.00 94.50 79 ALA A O 1
ATOM 565 N N . ALA A 1 80 ? -0.875 -2.333 3.577 1.00 95.88 80 ALA A N 1
ATOM 566 C CA . ALA A 1 80 ? -2.190 -1.937 3.084 1.00 95.88 80 ALA A CA 1
ATOM 567 C C . ALA A 1 80 ? -3.206 -1.748 4.217 1.00 95.88 80 ALA A C 1
ATOM 569 O O . ALA A 1 80 ? -3.971 -0.784 4.177 1.00 95.88 80 ALA A O 1
ATOM 570 N N . ALA A 1 81 ? -3.184 -2.619 5.231 1.00 95.06 81 ALA A N 1
ATOM 571 C CA . ALA A 1 81 ? -4.044 -2.509 6.405 1.00 95.06 81 ALA A CA 1
ATOM 572 C C . ALA A 1 81 ? -3.800 -1.208 7.183 1.00 95.06 81 ALA A C 1
ATOM 574 O O . ALA A 1 81 ? -4.753 -0.620 7.681 1.00 95.06 81 ALA A O 1
ATOM 575 N N . GLU A 1 82 ? -2.557 -0.729 7.252 1.00 92.69 82 GLU A N 1
ATOM 576 C CA . GLU A 1 82 ? -2.232 0.558 7.877 1.00 92.69 82 GLU A CA 1
ATOM 577 C C . GLU A 1 82 ? -2.635 1.760 7.017 1.00 92.69 82 GLU A C 1
ATOM 579 O O . GLU A 1 82 ? -3.135 2.754 7.540 1.00 92.69 82 GLU A O 1
ATOM 584 N N . ILE A 1 83 ? -2.433 1.680 5.698 1.00 91.50 83 ILE A N 1
ATOM 585 C CA . ILE A 1 83 ? -2.680 2.790 4.764 1.00 91.50 83 ILE A CA 1
ATOM 586 C C . ILE A 1 83 ? -4.174 3.105 4.641 1.00 91.50 83 ILE A C 1
ATOM 588 O O . ILE A 1 83 ? -4.558 4.275 4.574 1.00 91.50 83 ILE A O 1
ATOM 592 N N . VAL A 1 84 ? -5.020 2.075 4.590 1.00 89.81 84 VAL A N 1
ATOM 593 C CA . VAL A 1 84 ? -6.472 2.233 4.389 1.00 89.81 84 VAL A CA 1
ATOM 594 C C . VAL A 1 84 ? -7.274 2.291 5.693 1.00 89.81 84 VAL A C 1
ATOM 596 O O . VAL A 1 84 ? -8.490 2.460 5.631 1.00 89.81 84 VAL A O 1
ATOM 599 N N . LYS A 1 85 ? -6.610 2.177 6.850 1.00 82.56 85 LYS A N 1
ATOM 600 C CA . LYS A 1 85 ? -7.209 2.387 8.176 1.00 82.56 85 LYS A CA 1
ATOM 601 C C . LYS A 1 85 ? -7.692 3.822 8.354 1.00 82.56 85 LYS A C 1
ATOM 603 O O . LYS A 1 85 ? -8.764 4.006 8.961 1.00 82.56 85 LYS A O 1
#

Foldseek 3Di:
DVVVVVVVVVVVVVVPPPPPPDPFLLNVVCVQQVCPNHPHLVRLLVVDQALVRSLVVLLPDPDPVSPVPNVVSVSSSRNSVVSND